Protein AF-A0AA51RT31-F1 (afdb_monomer_lite)

Foldseek 3Di:
DDDDDPDPDVDLDLVVLLVSCQPDFDDDPQWTQHSVQQWIQGVVRDIDHHDPLLSQQVSVCVSQVVHDDDLVNSCCRRPNPDDDDSVVSVVSVVVNVVRVDPVVVPPPPPPDD

Secondary structure (DSSP, 8-state):
--PPP--------HHHHHHHHHSS-EEETTEEEETTTTEEE-TT--EEE--HHHHHHHHHHHHTTTS---HHHHHHHHHTT----HHHHHHHHHHHHHHH--GGGGSSSS---

Sequence (113 aa):
MTELPSSHTESNDEHDLFDDWSAHPIQVGEFVIDFNEKTVTTSSGEVRNITPNSIRLLLLLLQKSSSYVSLNDIHKFIYGNQYKDDSSTRKQVTVLRKLFDDTDKEKNTSKIS

pLDDT: mean 80.84, std 17.74, range [36.34, 95.38]

Organism: NCBI:txid3070815

InterPro domains:
  IPR001867 OmpR/PhoB-type DNA-binding domain [PS51755] (23-113)
  IPR016032 Signal transduction response regulator, C-terminal effector [SSF46894] (23-104)
  IPR036388 Winged helix-like DNA-binding domain superfamily [G3DSA:1.10.10.10] (12-111)

Radius of gyration: 15.99 Å; chains: 1; bounding box: 42×26×58 Å

Structure (mmCIF, N/CA/C/O backbone):
data_AF-A0AA51RT31-F1
#
_entry.id   AF-A0AA51RT31-F1
#
loop_
_atom_site.group_PDB
_atom_site.id
_atom_site.type_symbol
_atom_site.label_atom_id
_atom_site.label_alt_id
_atom_site.label_comp_id
_atom_site.label_asym_id
_atom_site.label_entity_id
_atom_site.label_seq_id
_atom_site.pdbx_PDB_ins_code
_atom_site.Cartn_x
_atom_site.Cartn_y
_atom_site.Cartn_z
_atom_site.occupancy
_atom_site.B_iso_or_equiv
_atom_site.auth_seq_id
_atom_site.auth_comp_id
_atom_site.auth_asym_id
_atom_site.auth_atom_id
_atom_site.pdbx_PDB_model_num
ATOM 1 N N . MET A 1 1 ? -24.719 -2.020 0.467 1.00 36.34 1 MET A N 1
ATOM 2 C CA . MET A 1 1 ? -24.108 -2.806 -0.621 1.00 36.34 1 MET A CA 1
ATOM 3 C C . MET A 1 1 ? -23.373 -1.797 -1.471 1.00 36.34 1 MET A C 1
ATOM 5 O O . MET A 1 1 ? -24.041 -0.970 -2.070 1.00 36.34 1 MET A O 1
ATOM 9 N N . THR A 1 2 ? -22.047 -1.759 -1.393 1.00 43.34 2 THR A N 1
ATOM 10 C CA . THR A 1 2 ? -21.240 -0.794 -2.150 1.00 43.34 2 THR A CA 1
ATOM 11 C C . THR A 1 2 ? -20.552 -1.586 -3.245 1.00 43.34 2 THR A C 1
ATOM 13 O O . THR A 1 2 ? -19.781 -2.500 -2.957 1.00 43.34 2 THR A O 1
ATOM 16 N N . GLU A 1 3 ? -20.962 -1.330 -4.480 1.00 44.09 3 GLU A N 1
ATOM 17 C CA . GLU A 1 3 ? -20.521 -2.054 -5.665 1.00 44.09 3 GLU A CA 1
ATOM 18 C C . GLU A 1 3 ? -19.101 -1.605 -6.026 1.00 44.09 3 GLU A C 1
ATOM 20 O O . GLU A 1 3 ? -18.808 -0.410 -6.063 1.00 44.09 3 GLU A O 1
ATOM 25 N N . LEU A 1 4 ? -18.206 -2.571 -6.241 1.00 52.66 4 LEU A N 1
ATOM 26 C CA . LEU A 1 4 ? -16.876 -2.312 -6.789 1.00 52.66 4 LEU A CA 1
ATOM 27 C C . LEU A 1 4 ? -17.032 -1.734 -8.208 1.00 52.66 4 LEU A C 1
ATOM 29 O O . LEU A 1 4 ? -17.880 -2.235 -8.960 1.00 52.66 4 LEU A O 1
ATOM 33 N N . PRO A 1 5 ? -16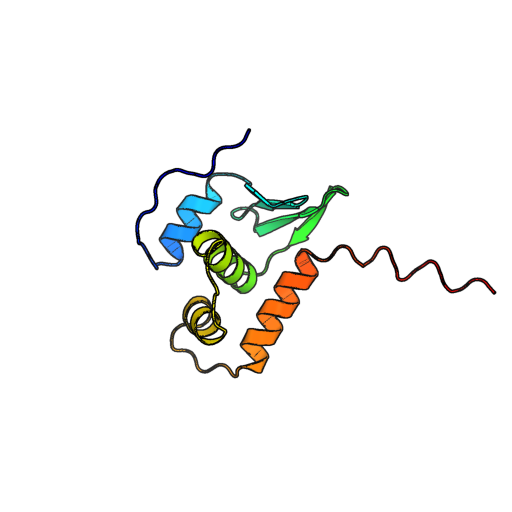.247 -0.711 -8.593 1.00 50.50 5 PRO A N 1
ATOM 34 C CA . PRO A 1 5 ? -16.338 -0.116 -9.920 1.00 50.50 5 PRO A CA 1
ATOM 35 C C . PRO A 1 5 ? -16.126 -1.187 -10.998 1.00 50.50 5 PRO A C 1
ATOM 37 O O . PRO A 1 5 ? -15.119 -1.892 -11.046 1.00 50.50 5 PRO A O 1
ATOM 40 N N . SER A 1 6 ? -17.150 -1.348 -11.835 1.00 50.47 6 SER A N 1
ATOM 41 C CA . SER A 1 6 ? -17.203 -2.325 -12.921 1.00 50.47 6 SER A CA 1
ATOM 42 C C . SER A 1 6 ? -16.611 -1.724 -14.191 1.00 50.47 6 SER A C 1
ATOM 44 O O . SER A 1 6 ? -17.332 -1.386 -15.124 1.00 50.47 6 SER A O 1
ATOM 46 N N . SER A 1 7 ? -15.290 -1.594 -14.230 1.00 45.72 7 SER A N 1
ATOM 47 C CA . SER A 1 7 ? -14.560 -1.292 -15.464 1.00 45.72 7 SER A CA 1
ATOM 48 C C . SER A 1 7 ? -13.104 -1.717 -15.320 1.00 45.72 7 SER A C 1
ATOM 50 O O . SER A 1 7 ? -12.224 -0.912 -15.053 1.00 45.72 7 SER A O 1
ATOM 52 N N . HIS A 1 8 ? -12.843 -3.014 -15.507 1.00 49.06 8 HIS A N 1
ATOM 53 C CA . HIS A 1 8 ? -11.488 -3.516 -15.719 1.00 49.06 8 HIS A CA 1
ATOM 54 C C . HIS A 1 8 ? -10.977 -3.047 -17.086 1.00 49.06 8 HIS A C 1
ATOM 56 O O . HIS A 1 8 ? -11.053 -3.766 -18.080 1.00 49.06 8 HIS A O 1
ATOM 62 N N . THR A 1 9 ? -10.448 -1.833 -17.145 1.00 47.25 9 THR A N 1
ATOM 63 C CA . THR A 1 9 ? -9.402 -1.498 -18.107 1.00 47.25 9 THR A CA 1
ATOM 64 C C . THR A 1 9 ? -8.144 -2.255 -17.680 1.00 47.25 9 THR A C 1
ATOM 66 O O . THR A 1 9 ? -7.685 -2.122 -16.548 1.00 47.25 9 THR A O 1
ATOM 69 N N . GLU A 1 10 ? -7.573 -3.067 -18.572 1.00 49.47 10 GLU A N 1
ATOM 70 C CA . GLU A 1 10 ? -6.277 -3.752 -18.399 1.00 49.47 10 GLU A CA 1
ATOM 71 C C . GLU A 1 10 ? -5.086 -2.764 -18.366 1.00 49.47 10 GLU A C 1
ATOM 73 O O . GLU A 1 10 ? -4.000 -3.065 -18.863 1.00 49.47 10 GLU A O 1
ATOM 78 N N . SER A 1 11 ? -5.269 -1.559 -17.821 1.00 53.00 11 SER A N 1
ATOM 79 C CA . SER A 1 11 ? -4.170 -0.618 -17.661 1.00 53.00 11 SER A CA 1
ATOM 80 C C . SER A 1 11 ? -3.314 -1.048 -16.473 1.00 53.00 11 SER A C 1
ATOM 82 O O . SER A 1 11 ? -3.802 -1.267 -15.362 1.00 53.00 11 SER A O 1
ATOM 84 N N . ASN A 1 12 ? -2.021 -1.232 -16.729 1.00 60.16 12 ASN A N 1
ATOM 85 C CA . ASN A 1 12 ? -1.018 -1.507 -15.699 1.00 60.16 12 ASN A CA 1
ATOM 86 C C . ASN A 1 12 ? -0.361 -0.213 -15.191 1.00 60.16 12 ASN A C 1
ATOM 88 O O . ASN A 1 12 ? 0.592 -0.284 -14.413 1.00 60.16 12 ASN A O 1
ATOM 92 N N . ASP A 1 13 ? -0.837 0.949 -15.643 1.00 70.56 13 ASP A N 1
ATOM 93 C CA . ASP A 1 13 ? -0.263 2.239 -15.295 1.00 70.56 13 ASP A CA 1
ATOM 94 C C . ASP A 1 13 ? -0.796 2.737 -13.943 1.00 70.56 13 ASP A C 1
ATOM 96 O O . ASP A 1 13 ? -1.998 2.793 -13.688 1.00 70.56 13 ASP A O 1
ATOM 100 N N . GLU A 1 14 ? 0.131 3.110 -13.055 1.00 74.62 14 GLU A N 1
ATOM 101 C CA . GLU A 1 14 ? -0.153 3.585 -11.692 1.00 74.62 14 GLU A CA 1
ATOM 102 C C . GLU A 1 14 ? -1.158 4.744 -11.664 1.00 74.62 14 GLU A C 1
ATOM 104 O O . GLU A 1 14 ? -1.990 4.809 -10.762 1.00 74.62 14 GLU A O 1
ATOM 109 N N . HIS A 1 15 ? -1.066 5.651 -12.639 1.00 76.62 15 HIS A N 1
ATOM 110 C CA . HIS A 1 15 ? -1.918 6.834 -12.728 1.00 76.62 15 HIS A CA 1
ATOM 111 C C . HIS A 1 15 ? -3.383 6.472 -12.975 1.00 76.62 15 HIS A C 1
ATOM 113 O O . HIS A 1 15 ? -4.246 6.955 -12.250 1.00 76.62 15 HIS A O 1
ATOM 119 N N . ASP A 1 16 ? -3.650 5.565 -13.914 1.00 78.56 16 ASP A N 1
ATOM 120 C CA . ASP A 1 16 ? -5.017 5.146 -14.236 1.00 78.56 16 ASP A CA 1
ATOM 121 C C . ASP A 1 16 ? -5.666 4.422 -13.049 1.00 78.56 16 ASP A C 1
ATOM 123 O O . ASP A 1 16 ? -6.840 4.624 -12.745 1.00 78.56 16 ASP A O 1
ATOM 127 N N . LEU A 1 17 ? -4.879 3.611 -12.333 1.00 78.56 17 LEU A N 1
ATOM 128 C CA . LEU A 1 17 ? -5.333 2.948 -11.112 1.00 78.56 17 LEU A CA 1
ATOM 129 C C . LEU A 1 17 ? -5.606 3.957 -9.997 1.00 78.56 17 LEU A C 1
ATOM 131 O O . LEU A 1 17 ? -6.580 3.816 -9.265 1.00 78.56 17 LEU A O 1
ATOM 135 N N . PHE A 1 18 ? -4.760 4.971 -9.834 1.00 81.06 18 PHE A N 1
ATOM 136 C CA . PHE A 1 18 ? -5.006 5.988 -8.823 1.00 81.06 18 PHE A CA 1
ATOM 137 C C . PHE A 1 18 ? -6.295 6.758 -9.123 1.00 81.06 18 PHE A C 1
ATOM 139 O O . PHE A 1 18 ? -7.109 6.924 -8.220 1.00 81.06 18 PHE A O 1
ATOM 146 N N . ASP A 1 19 ? -6.518 7.176 -10.366 1.00 83.31 19 ASP A N 1
ATOM 147 C CA . ASP A 1 19 ? -7.701 7.952 -10.746 1.00 83.31 19 ASP A CA 1
ATOM 148 C C . ASP A 1 19 ? -9.005 7.157 -10.545 1.00 83.31 19 ASP A C 1
ATOM 150 O O . ASP A 1 19 ? -9.967 7.690 -9.992 1.00 83.31 19 ASP A O 1
ATOM 154 N N . ASP A 1 20 ? -9.024 5.867 -10.898 1.00 80.75 20 ASP A N 1
ATOM 155 C CA . ASP A 1 20 ? -10.200 5.000 -10.719 1.00 80.75 20 ASP A CA 1
ATOM 156 C C . ASP A 1 20 ? -10.540 4.787 -9.232 1.00 80.75 20 ASP A C 1
ATOM 158 O O . ASP A 1 20 ? -11.684 4.930 -8.792 1.00 80.75 20 ASP A O 1
ATOM 162 N N . TRP A 1 21 ? -9.521 4.514 -8.414 1.00 82.75 21 TRP A N 1
ATOM 163 C CA . TRP A 1 21 ? -9.715 4.199 -6.999 1.00 82.75 21 TRP A CA 1
ATOM 164 C C . TRP A 1 21 ? -9.836 5.433 -6.098 1.00 82.75 21 TRP A C 1
ATOM 166 O O . TRP A 1 21 ? -10.351 5.320 -4.987 1.00 82.75 21 TRP A O 1
ATOM 176 N N . SER A 1 22 ? -9.388 6.607 -6.546 1.00 84.69 22 SER A N 1
ATOM 177 C CA . SER A 1 22 ? -9.441 7.855 -5.772 1.00 84.69 22 SER A CA 1
ATOM 178 C C . SER A 1 22 ? -10.741 8.638 -5.932 1.00 84.69 22 SER A C 1
ATOM 180 O O . SER A 1 22 ? -10.937 9.624 -5.228 1.00 84.69 22 SER A O 1
ATOM 182 N N . ALA A 1 23 ? -11.672 8.200 -6.780 1.00 85.19 23 ALA A N 1
ATOM 183 C CA . ALA A 1 23 ? -12.948 8.892 -6.961 1.00 85.19 23 ALA A CA 1
ATOM 184 C C . ALA A 1 23 ? -13.759 9.025 -5.653 1.00 85.19 23 ALA A C 1
ATOM 186 O O . ALA A 1 23 ? -14.472 10.012 -5.456 1.00 85.19 23 ALA A O 1
ATOM 187 N N . HIS A 1 24 ? -13.639 8.052 -4.743 1.00 87.19 24 HIS A N 1
ATOM 188 C CA . HIS A 1 24 ? -14.333 8.044 -3.453 1.00 87.19 24 HIS A CA 1
ATOM 189 C C . HIS A 1 24 ? -13.546 7.226 -2.419 1.00 87.19 24 HIS A C 1
ATOM 191 O O . HIS A 1 24 ? -12.807 6.316 -2.803 1.00 87.19 24 HIS A O 1
ATOM 197 N N . PRO A 1 25 ? -13.758 7.460 -1.110 1.00 92.31 25 PRO A N 1
ATOM 198 C CA . PRO A 1 25 ? -13.257 6.557 -0.086 1.00 92.31 25 PRO A CA 1
ATOM 199 C C . PRO A 1 25 ? -13.805 5.141 -0.287 1.00 92.31 25 PRO A C 1
ATOM 201 O O . PRO A 1 25 ? -15.006 4.951 -0.497 1.00 92.31 25 PRO A O 1
ATOM 204 N N . ILE A 1 26 ? -12.935 4.141 -0.183 1.00 92.44 26 ILE A N 1
ATOM 205 C CA . ILE A 1 26 ? -13.304 2.731 -0.321 1.00 92.44 26 ILE A CA 1
ATOM 206 C C . ILE A 1 26 ? -13.268 2.023 1.028 1.00 92.44 26 ILE A C 1
ATOM 208 O O . ILE A 1 26 ? -12.431 2.319 1.879 1.00 92.44 26 ILE A O 1
ATOM 212 N N . GLN A 1 27 ? -14.147 1.041 1.212 1.00 92.00 27 GLN A N 1
ATOM 213 C CA . GLN A 1 27 ? -14.140 0.205 2.406 1.00 92.00 27 GLN A CA 1
ATOM 214 C C . GLN A 1 27 ? -13.475 -1.144 2.128 1.00 92.00 27 GLN A C 1
ATOM 216 O O . GLN A 1 27 ? -13.897 -1.887 1.243 1.00 92.00 27 GLN A O 1
ATOM 221 N N . VAL A 1 28 ? -12.454 -1.475 2.920 1.00 88.88 28 VAL A N 1
ATOM 222 C CA . VAL A 1 28 ? -11.735 -2.752 2.875 1.00 88.88 28 VAL A CA 1
ATOM 223 C C . VAL A 1 28 ? -11.772 -3.368 4.268 1.00 88.88 28 VAL A C 1
ATOM 225 O O . VAL A 1 28 ? -11.039 -2.966 5.171 1.00 88.88 28 VAL A O 1
ATOM 228 N N . GLY A 1 29 ? -12.668 -4.339 4.452 1.00 87.94 29 GLY A N 1
ATOM 229 C CA . GLY A 1 29 ? -12.966 -4.884 5.774 1.00 87.94 29 GLY A CA 1
ATOM 230 C C . GLY A 1 29 ? -13.474 -3.791 6.719 1.00 87.94 29 GLY A C 1
ATOM 231 O O . GLY A 1 29 ? -14.481 -3.135 6.448 1.00 87.94 29 GLY A O 1
ATOM 232 N N . GLU A 1 30 ? -12.762 -3.593 7.824 1.00 90.38 30 GLU A N 1
ATOM 233 C CA . GLU A 1 30 ? -13.081 -2.595 8.853 1.00 90.38 30 GLU A CA 1
ATOM 234 C C . GLU A 1 30 ? -12.466 -1.211 8.596 1.00 90.38 30 GLU A C 1
ATOM 236 O O . GLU A 1 30 ? -12.685 -0.284 9.373 1.00 90.38 30 GLU A O 1
ATOM 241 N N . PHE A 1 31 ? -11.694 -1.069 7.519 1.00 92.81 31 PHE A N 1
ATOM 242 C CA . PHE A 1 31 ? -10.950 0.144 7.211 1.00 92.81 31 PHE A CA 1
ATOM 243 C C . PHE A 1 31 ? -11.615 0.930 6.088 1.00 92.81 31 PHE A C 1
ATOM 245 O O . PHE A 1 31 ? -12.084 0.350 5.107 1.00 92.81 31 PHE A O 1
ATOM 252 N N . VAL A 1 32 ? -11.589 2.255 6.201 1.00 94.81 32 VAL A N 1
ATOM 253 C CA . VAL A 1 32 ? -11.978 3.177 5.129 1.00 94.81 32 VAL A CA 1
ATOM 254 C C . VAL A 1 32 ? -10.718 3.844 4.599 1.00 94.81 32 VAL A C 1
ATOM 256 O O . VAL A 1 32 ? -10.010 4.507 5.350 1.00 94.81 32 VAL A O 1
ATOM 259 N N . ILE A 1 33 ? -10.416 3.647 3.322 1.00 94.88 33 ILE A N 1
ATOM 260 C CA . ILE A 1 33 ? -9.230 4.193 2.662 1.00 94.88 33 ILE A CA 1
ATOM 261 C C . ILE A 1 33 ? -9.662 5.353 1.775 1.00 94.88 33 ILE A C 1
ATOM 263 O O . ILE A 1 33 ? -10.495 5.170 0.891 1.00 94.88 33 ILE A O 1
ATOM 267 N N . ASP A 1 34 ? -9.056 6.517 1.977 1.00 94.94 34 ASP A N 1
ATOM 268 C CA . ASP A 1 34 ? -9.191 7.676 1.102 1.00 94.94 34 ASP A CA 1
ATOM 269 C C . ASP A 1 34 ? -7.848 7.936 0.409 1.00 94.94 34 ASP A C 1
ATOM 271 O O . ASP A 1 34 ? -6.857 8.315 1.041 1.00 94.94 34 ASP A O 1
ATOM 275 N N . PHE A 1 35 ? -7.797 7.693 -0.901 1.00 92.38 35 PHE A N 1
ATOM 276 C CA . PHE A 1 35 ? -6.580 7.878 -1.688 1.00 92.38 35 PHE A CA 1
ATOM 277 C C . PHE A 1 35 ? -6.278 9.349 -2.005 1.00 92.38 35 PHE A C 1
ATOM 279 O O . PHE A 1 35 ? -5.099 9.684 -2.149 1.00 92.38 35 PHE A O 1
ATOM 286 N N . ASN A 1 36 ? -7.291 10.223 -2.056 1.00 90.81 36 ASN A N 1
ATOM 287 C CA . ASN A 1 36 ? -7.104 11.662 -2.271 1.00 90.81 36 ASN A CA 1
ATOM 288 C C . ASN A 1 36 ? -6.496 12.313 -1.034 1.00 90.81 36 ASN A C 1
ATOM 290 O O . ASN A 1 36 ? -5.467 12.986 -1.120 1.00 90.81 36 ASN A O 1
ATOM 294 N N . GLU A 1 37 ? -7.092 12.035 0.124 1.00 93.94 37 GLU A N 1
ATOM 295 C CA . GLU A 1 37 ? -6.613 12.522 1.418 1.00 93.94 37 GLU A CA 1
ATOM 296 C C . GLU A 1 37 ? -5.391 11.733 1.911 1.00 93.94 37 GLU A C 1
ATOM 298 O O . GLU A 1 37 ? -4.683 12.166 2.819 1.00 93.94 37 GLU A O 1
ATOM 303 N N . LYS A 1 38 ? -5.094 10.587 1.282 1.00 94.62 38 LYS A N 1
ATOM 304 C CA . LYS A 1 38 ? -3.982 9.683 1.619 1.00 94.62 38 LYS A CA 1
ATOM 305 C C . LYS A 1 38 ? -4.087 9.179 3.055 1.00 94.62 38 LYS A C 1
ATOM 307 O O . LYS A 1 38 ? -3.093 9.156 3.786 1.00 94.62 38 LYS A O 1
ATOM 312 N N . THR A 1 39 ? -5.281 8.751 3.457 1.00 95.38 39 THR A N 1
ATOM 313 C CA . THR A 1 39 ? -5.567 8.302 4.823 1.00 95.38 39 THR A CA 1
ATOM 314 C C . THR A 1 39 ? -6.267 6.947 4.877 1.00 95.38 39 THR A C 1
ATOM 316 O O . THR A 1 39 ? -6.972 6.545 3.954 1.00 95.38 39 THR A O 1
ATOM 319 N N . VAL A 1 40 ? -6.058 6.227 5.981 1.00 94.88 40 VAL A N 1
ATOM 320 C CA . VAL A 1 40 ? -6.872 5.081 6.401 1.00 94.88 40 VAL A CA 1
ATOM 321 C C . VAL A 1 40 ? -7.563 5.447 7.703 1.00 94.88 40 VAL A C 1
ATOM 323 O O . VAL A 1 40 ? -6.892 5.808 8.666 1.00 94.88 40 VAL A O 1
ATOM 326 N N . THR A 1 41 ? -8.880 5.306 7.750 1.00 94.25 41 THR A N 1
ATOM 327 C CA . THR A 1 41 ? -9.665 5.380 8.982 1.00 94.25 41 THR A CA 1
ATOM 328 C C . THR A 1 41 ? -9.955 3.968 9.480 1.00 94.25 41 THR A C 1
ATOM 330 O O . THR A 1 41 ? -10.447 3.133 8.720 1.00 94.25 41 THR A O 1
ATOM 333 N N . THR A 1 42 ? -9.632 3.683 10.738 1.00 91.62 42 THR A N 1
ATOM 334 C CA . THR A 1 42 ? -9.910 2.392 11.387 1.00 91.62 42 THR A CA 1
ATOM 335 C C . THR A 1 42 ? -11.349 2.321 11.912 1.00 91.62 42 THR A C 1
ATOM 337 O O . THR A 1 42 ? -12.045 3.335 12.000 1.00 91.62 42 THR A O 1
ATOM 340 N N . SER A 1 43 ? -11.792 1.140 12.354 1.00 86.69 43 SER A N 1
ATOM 341 C CA . SER A 1 43 ? -13.103 0.972 13.001 1.00 86.69 43 SER A CA 1
ATOM 342 C C . SER A 1 43 ? -13.246 1.743 14.319 1.00 86.69 43 SER A C 1
ATOM 344 O O . SER A 1 43 ? -14.365 2.048 14.730 1.00 86.69 43 SER A O 1
ATOM 346 N N . SER A 1 44 ? -12.136 2.102 14.976 1.00 87.94 44 SER A N 1
ATOM 347 C CA . SER A 1 44 ? -12.138 2.979 16.155 1.00 87.94 44 SER A CA 1
ATOM 348 C C . SER A 1 44 ? -12.256 4.469 15.807 1.00 87.94 44 SER A C 1
ATOM 350 O O . SER A 1 44 ? -12.381 5.289 16.717 1.00 87.94 44 SER A O 1
ATOM 352 N N . GLY A 1 45 ? -12.226 4.824 14.517 1.00 89.00 45 GLY A N 1
ATOM 353 C CA . GLY A 1 45 ? -12.208 6.202 14.031 1.00 89.00 45 GLY A CA 1
ATOM 354 C C . GLY A 1 45 ? -10.816 6.843 14.022 1.00 89.00 45 GLY A C 1
ATOM 355 O O . GLY A 1 45 ? -10.705 8.043 13.783 1.00 89.00 45 GLY A O 1
ATOM 356 N N . GLU A 1 46 ? -9.751 6.079 14.287 1.00 91.94 46 GLU A N 1
ATOM 357 C CA . GLU A 1 46 ? -8.375 6.571 14.185 1.00 91.94 46 GLU A CA 1
ATOM 358 C C . GLU A 1 46 ? -8.006 6.794 12.714 1.00 91.94 46 GLU A C 1
ATOM 360 O O . GLU A 1 46 ? -8.201 5.907 11.884 1.0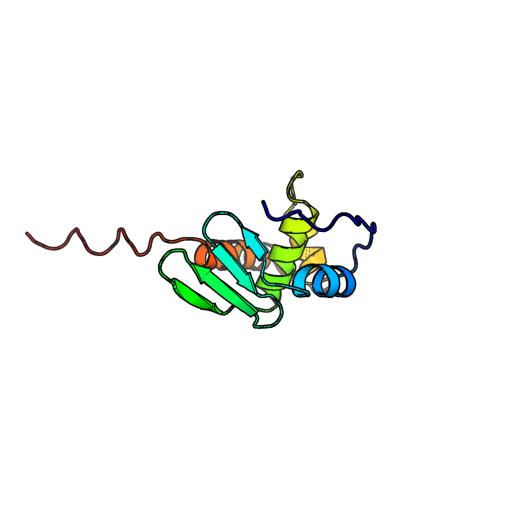0 91.94 46 GLU A O 1
ATOM 365 N N . VAL A 1 47 ? -7.435 7.958 12.398 1.00 93.69 47 VAL A N 1
ATOM 366 C CA . VAL A 1 47 ? -6.995 8.310 11.043 1.00 93.69 47 VAL A CA 1
ATOM 367 C C . VAL A 1 47 ? -5.475 8.194 10.945 1.00 93.69 47 VAL A C 1
ATOM 369 O O . VAL A 1 47 ? -4.737 8.882 11.653 1.00 93.69 47 VAL A O 1
ATOM 372 N N . ARG A 1 48 ? -4.999 7.335 10.042 1.00 93.56 48 ARG A N 1
ATOM 373 C CA . ARG A 1 48 ? -3.579 7.055 9.789 1.00 93.56 48 ARG A CA 1
ATOM 374 C C . ARG A 1 48 ? -3.182 7.544 8.398 1.00 93.56 48 ARG A C 1
ATOM 376 O O . ARG A 1 48 ? -3.864 7.257 7.420 1.00 93.56 48 ARG A O 1
ATOM 383 N N . ASN A 1 49 ? -2.048 8.235 8.290 1.00 94.50 49 ASN A N 1
ATOM 384 C CA . ASN A 1 49 ? -1.528 8.706 7.002 1.00 94.50 49 ASN A CA 1
ATOM 385 C C . ASN A 1 49 ? -0.872 7.572 6.202 1.00 94.50 49 ASN A C 1
ATOM 387 O O . ASN A 1 49 ? -0.119 6.759 6.746 1.00 94.50 49 ASN A O 1
ATOM 391 N N . ILE A 1 50 ? -1.082 7.572 4.888 1.00 93.38 50 ILE A N 1
ATOM 392 C CA . ILE A 1 50 ? -0.529 6.594 3.954 1.00 93.38 50 ILE A CA 1
ATOM 393 C C . ILE A 1 50 ? 0.626 7.221 3.173 1.00 93.38 50 ILE A C 1
ATOM 395 O O . ILE A 1 50 ? 0.507 8.281 2.561 1.00 93.38 50 ILE A O 1
ATOM 399 N N . THR A 1 51 ? 1.770 6.539 3.152 1.00 92.62 51 THR A N 1
ATOM 400 C CA . THR A 1 51 ? 2.906 6.964 2.320 1.00 92.62 51 THR A CA 1
ATOM 401 C C . THR A 1 51 ? 2.645 6.695 0.829 1.00 92.62 51 THR A C 1
ATOM 403 O O . THR A 1 51 ? 1.943 5.736 0.508 1.00 92.62 51 THR A O 1
ATOM 406 N N . PRO A 1 52 ? 3.276 7.432 -0.105 1.00 91.56 52 PRO A N 1
ATOM 407 C CA . PRO A 1 52 ? 3.102 7.196 -1.544 1.00 91.56 52 PRO A CA 1
ATOM 408 C C . PRO A 1 52 ? 3.380 5.748 -1.979 1.00 91.56 52 PRO A C 1
ATOM 410 O O . PRO A 1 52 ? 2.597 5.154 -2.712 1.00 91.56 52 PRO A O 1
ATOM 413 N N . ASN A 1 53 ? 4.439 5.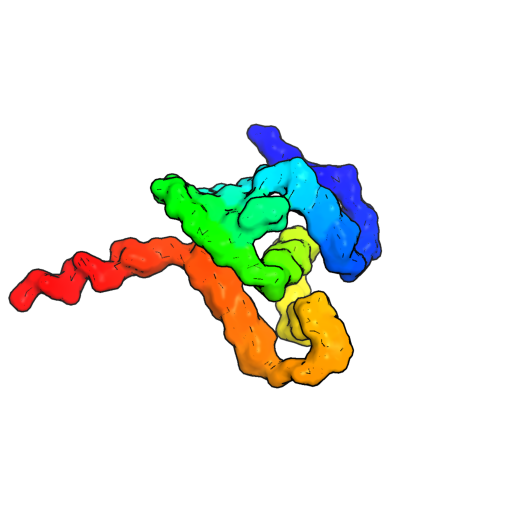120 -1.458 1.00 92.06 53 ASN A N 1
ATOM 414 C CA . ASN A 1 53 ? 4.741 3.718 -1.775 1.00 92.06 53 ASN A CA 1
ATOM 415 C C . ASN A 1 53 ? 3.704 2.745 -1.196 1.00 92.06 53 ASN A C 1
ATOM 417 O O . ASN A 1 53 ? 3.482 1.675 -1.759 1.00 92.06 53 ASN A O 1
ATOM 421 N N . SER A 1 54 ? 3.078 3.090 -0.066 1.00 93.44 54 SER A N 1
ATOM 422 C CA . SER A 1 54 ? 1.993 2.292 0.511 1.00 93.44 54 SER A CA 1
ATOM 423 C C . SER A 1 54 ? 0.726 2.401 -0.334 1.00 93.44 54 SER A C 1
ATOM 425 O O . SER A 1 54 ? 0.068 1.385 -0.519 1.00 93.44 54 SER A O 1
ATOM 427 N N . ILE A 1 55 ? 0.432 3.581 -0.897 1.00 93.06 55 ILE A N 1
ATOM 428 C CA . ILE A 1 55 ? -0.661 3.771 -1.865 1.00 93.06 55 ILE A CA 1
ATOM 429 C C . ILE A 1 55 ? -0.430 2.885 -3.088 1.00 93.06 55 ILE A C 1
ATOM 431 O O . ILE A 1 55 ? -1.290 2.078 -3.419 1.00 93.06 55 ILE A O 1
ATOM 435 N N . ARG A 1 56 ? 0.760 2.958 -3.699 1.00 92.44 56 ARG A N 1
ATOM 436 C CA . ARG A 1 56 ? 1.122 2.122 -4.858 1.00 92.44 56 ARG A CA 1
ATOM 437 C C . ARG A 1 56 ? 0.951 0.635 -4.568 1.00 92.44 56 ARG A C 1
ATOM 439 O O . ARG A 1 56 ? 0.320 -0.082 -5.336 1.00 92.44 56 ARG A O 1
ATOM 446 N N . LEU A 1 57 ? 1.482 0.169 -3.436 1.00 94.06 57 LEU A N 1
ATOM 447 C CA . LEU A 1 57 ? 1.334 -1.229 -3.041 1.00 94.06 57 LEU A CA 1
ATOM 448 C C . LEU A 1 57 ? -0.137 -1.615 -2.853 1.00 94.06 57 LEU A C 1
ATOM 450 O O . LEU A 1 57 ? -0.540 -2.692 -3.277 1.00 94.06 57 LEU A O 1
ATOM 454 N N . LEU A 1 58 ? -0.933 -0.753 -2.223 1.00 93.31 58 LEU A N 1
ATOM 455 C CA . LEU A 1 58 ? -2.345 -1.014 -1.981 1.00 93.31 58 LEU A CA 1
ATOM 456 C C . LEU A 1 58 ? -3.139 -1.089 -3.291 1.00 93.31 58 LEU A C 1
ATOM 458 O O . LEU A 1 58 ? -3.893 -2.038 -3.465 1.00 93.31 58 LEU A O 1
ATOM 462 N N . LEU A 1 59 ? -2.906 -0.169 -4.234 1.00 92.38 59 LEU A N 1
ATOM 463 C CA . LEU A 1 59 ? -3.520 -0.196 -5.568 1.00 92.38 59 LEU A CA 1
ATOM 464 C C . LEU A 1 59 ? -3.203 -1.498 -6.311 1.00 92.38 59 LEU A C 1
ATOM 466 O O . LEU A 1 59 ? -4.113 -2.158 -6.809 1.00 92.38 59 LEU A O 1
ATOM 470 N N . LEU A 1 60 ? -1.934 -1.925 -6.306 1.00 92.56 60 LEU A N 1
ATOM 471 C CA . LEU A 1 60 ? -1.525 -3.195 -6.914 1.00 92.56 60 LEU A CA 1
ATOM 472 C C . LEU A 1 60 ? -2.260 -4.392 -6.291 1.00 92.56 60 LEU A C 1
ATOM 474 O O . LEU A 1 60 ? -2.698 -5.298 -7.001 1.00 92.56 60 LEU A O 1
ATOM 478 N N . LEU A 1 61 ? -2.384 -4.412 -4.961 1.00 92.81 61 LEU A N 1
ATOM 479 C CA . LEU A 1 61 ? -3.058 -5.491 -4.240 1.00 92.81 61 LEU A CA 1
ATOM 480 C C . LEU A 1 61 ? -4.575 -5.483 -4.456 1.00 92.81 61 LEU A C 1
ATOM 482 O O . LEU A 1 61 ? -5.168 -6.555 -4.499 1.00 92.81 61 LEU A O 1
ATOM 486 N N . LEU A 1 62 ? -5.200 -4.316 -4.620 1.00 90.88 62 LEU A N 1
ATOM 487 C CA . LEU A 1 62 ? -6.624 -4.204 -4.947 1.00 90.88 62 LEU A CA 1
ATOM 488 C C . LEU A 1 62 ? -6.900 -4.700 -6.368 1.00 90.88 62 LEU A C 1
ATOM 490 O O . LEU A 1 62 ? -7.764 -5.558 -6.561 1.00 90.88 62 LEU A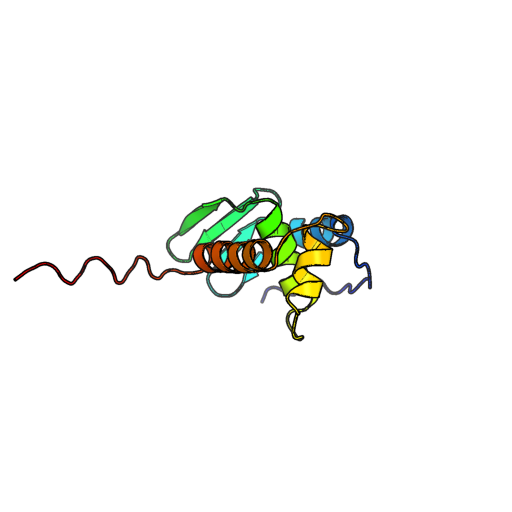 O 1
ATOM 494 N N . GLN A 1 63 ? -6.102 -4.243 -7.338 1.00 88.81 63 GLN A N 1
ATOM 495 C CA . GLN A 1 63 ? -6.191 -4.679 -8.732 1.00 88.81 63 GLN A CA 1
ATOM 496 C C . GLN A 1 63 ? -6.003 -6.198 -8.865 1.00 88.81 63 GLN A C 1
ATOM 498 O O . GLN A 1 63 ? -6.695 -6.847 -9.646 1.00 88.81 63 GLN A O 1
ATOM 503 N N . LYS A 1 64 ? -5.086 -6.784 -8.082 1.00 90.81 64 LYS A N 1
ATOM 504 C CA . LYS A 1 64 ? -4.772 -8.223 -8.094 1.00 90.81 64 LYS A CA 1
ATOM 505 C C . LYS A 1 64 ? -5.300 -8.972 -6.871 1.00 90.81 64 LYS A C 1
ATOM 507 O O . LYS A 1 64 ? -4.730 -9.988 -6.486 1.00 90.81 64 LYS A O 1
ATOM 512 N N . SER A 1 65 ? -6.409 -8.520 -6.289 1.00 87.38 65 SER A N 1
ATOM 513 C CA . SER A 1 65 ? -6.962 -9.063 -5.033 1.00 87.38 65 SER A CA 1
ATOM 514 C C . SER A 1 65 ? -7.247 -10.569 -5.063 1.00 87.38 65 SER A C 1
ATOM 516 O O . SER A 1 65 ? -7.170 -11.239 -4.036 1.00 87.38 65 SER A O 1
ATOM 518 N N . SER A 1 66 ? -7.529 -11.118 -6.246 1.00 89.00 66 SER A N 1
ATOM 519 C CA . SER A 1 66 ? -7.819 -12.544 -6.460 1.00 89.00 66 SER A CA 1
ATOM 520 C C . SER A 1 66 ? -6.594 -13.371 -6.873 1.00 89.00 66 SER A C 1
ATOM 522 O O . SER A 1 66 ? -6.733 -14.521 -7.283 1.00 89.00 66 SER A O 1
ATOM 524 N N . SER A 1 67 ? -5.390 -12.795 -6.848 1.00 91.56 67 SER A N 1
ATOM 525 C CA . SER A 1 67 ? -4.171 -13.413 -7.376 1.00 91.56 67 SER A CA 1
ATOM 526 C C . SER A 1 67 ? -2.978 -13.235 -6.444 1.00 91.56 67 SER A C 1
ATOM 528 O O . SER A 1 67 ? -2.864 -12.269 -5.694 1.00 91.56 67 SER A O 1
ATOM 530 N N . TYR A 1 68 ? -2.039 -14.176 -6.518 1.00 92.75 68 TYR A N 1
ATOM 531 C CA . TYR A 1 68 ? -0.751 -14.022 -5.853 1.00 92.75 68 TYR A CA 1
ATOM 532 C C . TYR A 1 68 ? 0.068 -12.907 -6.522 1.00 92.75 68 TYR A C 1
ATOM 534 O O . TYR A 1 68 ? 0.245 -12.910 -7.740 1.00 92.75 68 TYR A O 1
ATOM 542 N N . VAL A 1 69 ? 0.603 -11.985 -5.716 1.00 93.25 69 VAL A N 1
ATOM 543 C CA . VAL A 1 69 ? 1.519 -10.922 -6.155 1.00 93.25 69 VAL A 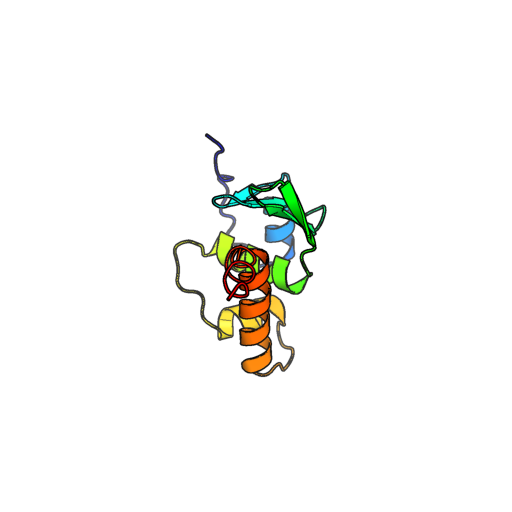CA 1
ATOM 544 C C . VAL A 1 69 ? 2.918 -11.228 -5.627 1.00 93.25 69 VAL A C 1
ATOM 546 O O . VAL A 1 69 ? 3.126 -11.324 -4.414 1.00 93.25 69 VAL A O 1
ATOM 549 N N . SER A 1 70 ? 3.890 -11.396 -6.526 1.00 92.94 70 SER A N 1
ATOM 550 C CA . SER A 1 70 ? 5.264 -11.713 -6.131 1.00 92.94 70 SER A CA 1
ATOM 551 C C . SER A 1 70 ? 6.014 -10.478 -5.619 1.00 92.94 70 SER A C 1
ATOM 553 O O . SER A 1 70 ? 5.676 -9.339 -5.938 1.00 92.94 70 SER A O 1
ATOM 555 N N . LEU A 1 71 ? 7.100 -10.687 -4.865 1.00 91.38 71 LEU A N 1
ATOM 556 C CA . LEU A 1 71 ? 7.985 -9.587 -4.448 1.00 91.38 71 LEU A CA 1
ATOM 557 C C . LEU A 1 71 ? 8.562 -8.812 -5.639 1.00 91.38 71 LEU A C 1
ATOM 559 O O . LEU A 1 71 ? 8.743 -7.602 -5.548 1.00 91.38 71 LEU A O 1
ATOM 563 N N . ASN A 1 72 ? 8.827 -9.495 -6.751 1.00 90.62 72 ASN A N 1
ATOM 564 C CA . ASN A 1 72 ? 9.329 -8.870 -7.968 1.00 90.62 72 ASN A CA 1
ATOM 565 C C . ASN A 1 72 ? 8.265 -7.983 -8.633 1.00 90.62 72 ASN A C 1
ATOM 567 O O . ASN A 1 72 ? 8.595 -6.906 -9.116 1.00 90.62 72 ASN A O 1
ATOM 571 N N . ASP A 1 73 ? 6.993 -8.393 -8.614 1.00 91.25 73 ASP A N 1
ATOM 572 C CA . ASP A 1 73 ? 5.895 -7.563 -9.129 1.00 91.25 73 ASP A CA 1
ATOM 573 C C . ASP A 1 73 ? 5.735 -6.296 -8.291 1.00 91.25 73 ASP A C 1
ATOM 575 O O . ASP A 1 73 ? 5.618 -5.203 -8.838 1.00 91.25 73 ASP A O 1
ATOM 579 N N . ILE A 1 74 ? 5.816 -6.432 -6.963 1.00 92.75 74 ILE A N 1
ATOM 580 C CA . ILE A 1 74 ? 5.792 -5.290 -6.045 1.00 92.75 74 ILE A CA 1
ATOM 581 C C . ILE A 1 74 ? 6.970 -4.352 -6.322 1.00 92.75 74 ILE A C 1
ATOM 583 O O . ILE A 1 74 ? 6.787 -3.139 -6.403 1.00 92.75 74 ILE A O 1
ATOM 587 N N . HIS A 1 75 ? 8.180 -4.902 -6.459 1.00 91.19 75 HIS A N 1
ATOM 588 C CA . HIS A 1 75 ? 9.383 -4.112 -6.716 1.00 91.19 75 HIS A CA 1
ATOM 589 C C . HIS A 1 75 ? 9.252 -3.309 -8.013 1.00 91.19 75 HIS A C 1
ATOM 591 O O . HIS A 1 75 ? 9.411 -2.088 -7.987 1.00 91.19 75 HIS A O 1
ATOM 597 N N . LYS A 1 76 ? 8.869 -3.974 -9.108 1.00 90.19 76 LYS A N 1
ATOM 598 C CA . LYS A 1 76 ? 8.657 -3.336 -10.411 1.00 90.19 76 LYS A CA 1
ATOM 599 C C . LYS A 1 76 ? 7.571 -2.270 -10.365 1.00 90.19 76 LYS A C 1
ATOM 601 O O . LYS A 1 76 ? 7.755 -1.210 -10.946 1.00 90.19 76 LYS A O 1
ATOM 606 N N . PHE A 1 77 ? 6.466 -2.526 -9.671 1.00 89.62 77 PHE A N 1
ATOM 607 C CA . PHE A 1 77 ? 5.355 -1.581 -9.614 1.00 89.62 77 PHE A CA 1
ATOM 608 C C . PHE A 1 77 ? 5.698 -0.331 -8.793 1.00 89.62 77 PHE A C 1
ATOM 610 O O . PHE A 1 77 ? 5.431 0.786 -9.216 1.00 89.62 77 PHE A O 1
ATOM 617 N N . ILE A 1 78 ? 6.334 -0.490 -7.629 1.00 89.44 78 ILE A N 1
ATOM 618 C CA . ILE A 1 78 ? 6.618 0.644 -6.734 1.00 89.44 78 ILE A CA 1
ATOM 619 C C . ILE A 1 78 ? 7.844 1.439 -7.195 1.00 89.44 78 ILE A C 1
ATOM 621 O O . ILE A 1 78 ? 7.845 2.670 -7.114 1.00 89.44 78 ILE A O 1
ATOM 625 N N . TYR A 1 79 ? 8.901 0.743 -7.622 1.00 89.12 79 TYR A N 1
ATOM 626 C CA . TYR A 1 79 ? 10.221 1.328 -7.875 1.00 89.12 79 TYR A CA 1
ATOM 627 C C . TYR A 1 79 ? 10.604 1.362 -9.362 1.00 89.12 79 TYR A C 1
ATOM 629 O O . TYR A 1 79 ? 11.606 1.988 -9.716 1.00 89.12 79 TYR A O 1
ATOM 637 N N . GLY A 1 80 ? 9.838 0.718 -10.247 1.00 86.31 80 GLY A N 1
ATOM 638 C CA . GLY A 1 80 ? 10.154 0.638 -11.672 1.00 86.31 80 GLY A CA 1
ATOM 639 C C . GLY A 1 80 ? 11.514 -0.017 -11.911 1.00 86.31 80 GLY A C 1
ATOM 640 O O . GLY A 1 80 ? 11.814 -1.092 -11.396 1.00 86.31 80 GLY A O 1
ATOM 641 N N . ASN A 1 81 ? 12.369 0.675 -12.665 1.00 85.81 81 ASN A N 1
ATOM 642 C CA . ASN A 1 81 ? 13.733 0.230 -12.969 1.00 85.81 81 ASN A CA 1
ATOM 643 C C . ASN A 1 81 ? 14.765 0.622 -11.896 1.00 85.81 81 ASN A C 1
ATOM 645 O O . ASN A 1 81 ? 15.964 0.427 -12.096 1.00 85.81 81 ASN A O 1
ATOM 649 N N . GLN A 1 82 ? 14.345 1.211 -10.771 1.00 85.50 82 GLN A N 1
ATOM 650 C CA . GLN A 1 82 ? 15.280 1.588 -9.716 1.00 85.50 82 GLN A CA 1
ATOM 651 C C . GLN A 1 82 ? 15.792 0.351 -8.977 1.00 85.50 82 GLN A C 1
ATOM 653 O O . GLN A 1 82 ? 15.020 -0.476 -8.485 1.00 85.50 82 GLN A O 1
ATOM 658 N N . TYR A 1 83 ? 17.113 0.265 -8.822 1.00 81.94 83 TYR A N 1
ATOM 659 C CA . TYR A 1 83 ? 17.712 -0.772 -7.994 1.00 81.94 83 TYR A CA 1
ATOM 660 C C . TYR A 1 83 ? 17.331 -0.552 -6.524 1.00 81.94 83 TYR A C 1
ATOM 662 O O . TYR A 1 83 ? 17.712 0.442 -5.896 1.00 81.94 83 TYR A O 1
ATOM 670 N N . LYS A 1 84 ? 16.572 -1.501 -5.978 1.00 83.62 84 LYS A N 1
ATOM 671 C CA . LYS A 1 84 ? 16.264 -1.633 -4.554 1.00 83.62 84 LYS A CA 1
ATOM 672 C C . LYS A 1 84 ? 16.455 -3.090 -4.184 1.00 83.62 84 LYS A C 1
ATOM 674 O O . LYS A 1 84 ? 16.114 -3.975 -4.959 1.00 83.62 84 LYS A O 1
ATOM 679 N N . ASP A 1 85 ? 17.019 -3.322 -3.012 1.00 86.00 85 ASP A N 1
ATOM 680 C CA . ASP A 1 85 ? 17.188 -4.668 -2.492 1.00 86.00 85 ASP A CA 1
ATOM 681 C C . ASP A 1 85 ? 15.841 -5.261 -2.035 1.00 86.00 85 ASP A C 1
ATOM 683 O O . ASP A 1 85 ? 14.913 -4.540 -1.653 1.00 86.00 85 ASP A O 1
ATOM 687 N N . ASP A 1 86 ? 15.755 -6.589 -2.000 1.00 87.00 86 ASP A N 1
ATOM 688 C CA . ASP A 1 86 ? 14.565 -7.317 -1.547 1.00 87.00 86 ASP A CA 1
ATOM 689 C C . ASP A 1 86 ? 14.110 -6.930 -0.130 1.00 87.00 86 ASP A C 1
ATOM 691 O O . ASP A 1 86 ? 12.916 -7.002 0.179 1.00 87.00 86 ASP A O 1
ATOM 695 N N . SER A 1 87 ? 15.032 -6.521 0.752 1.00 90.06 87 SER A N 1
ATOM 696 C CA . SER A 1 87 ? 14.687 -6.086 2.111 1.00 90.06 87 SER A CA 1
ATOM 697 C C . SER A 1 87 ? 13.885 -4.790 2.075 1.00 90.06 87 SER A C 1
ATOM 699 O O . SER A 1 87 ? 12.928 -4.655 2.832 1.00 90.06 87 SER A O 1
ATOM 701 N N . SER A 1 88 ? 14.195 -3.867 1.164 1.00 89.62 88 SER A N 1
ATOM 702 C CA . SER A 1 88 ? 13.414 -2.644 0.949 1.00 89.62 88 SER A CA 1
ATOM 703 C C . SER A 1 88 ? 11.967 -2.957 0.545 1.00 89.62 88 SER A C 1
ATOM 705 O O . SER A 1 88 ? 11.032 -2.456 1.172 1.00 89.62 88 SER A O 1
ATOM 707 N N . THR A 1 89 ? 11.765 -3.870 -0.409 1.00 92.19 89 THR A N 1
ATOM 708 C CA . THR A 1 89 ? 10.424 -4.316 -0.826 1.00 92.19 89 THR A CA 1
ATOM 709 C C . THR A 1 89 ? 9.668 -4.993 0.324 1.00 92.19 89 THR A C 1
ATOM 711 O O . THR A 1 89 ? 8.509 -4.680 0.598 1.00 92.19 89 THR A O 1
ATOM 714 N N . ARG A 1 90 ? 10.333 -5.878 1.079 1.00 93.00 90 ARG A N 1
ATOM 715 C CA . ARG A 1 90 ? 9.741 -6.546 2.256 1.00 93.00 90 ARG A CA 1
ATOM 716 C C . ARG A 1 90 ? 9.407 -5.573 3.390 1.00 93.00 90 ARG A C 1
ATOM 718 O O . ARG A 1 90 ? 8.388 -5.740 4.067 1.00 93.00 90 ARG A O 1
ATOM 725 N N . LYS A 1 91 ? 10.238 -4.549 3.601 1.00 93.06 91 LYS A N 1
ATOM 726 C CA . LYS A 1 91 ? 9.962 -3.465 4.552 1.00 93.06 91 LYS A CA 1
ATOM 727 C C . LYS A 1 91 ? 8.709 -2.709 4.140 1.00 93.06 91 LYS A C 1
ATOM 729 O O . LYS A 1 91 ? 7.879 -2.456 5.003 1.00 93.06 91 LYS A O 1
ATOM 734 N N . GLN A 1 92 ? 8.525 -2.431 2.851 1.00 92.75 92 GLN A N 1
ATOM 735 C CA . GLN A 1 92 ? 7.325 -1.754 2.364 1.00 92.75 92 GLN A CA 1
ATOM 736 C C . GLN A 1 92 ? 6.048 -2.562 2.643 1.00 92.75 92 GLN A C 1
ATOM 738 O O . GLN A 1 92 ? 5.066 -2.005 3.128 1.00 92.75 92 GLN A O 1
ATOM 743 N N . VAL A 1 93 ? 6.083 -3.885 2.446 1.00 93.06 93 VAL A N 1
ATOM 744 C CA . VAL A 1 93 ? 4.973 -4.777 2.833 1.00 93.06 93 VAL A CA 1
ATOM 745 C C . VAL A 1 93 ? 4.725 -4.733 4.343 1.00 93.06 93 VAL A C 1
ATOM 747 O O . VAL A 1 93 ? 3.582 -4.668 4.785 1.00 93.06 93 VAL A O 1
ATOM 750 N N . THR A 1 94 ? 5.788 -4.735 5.150 1.00 93.06 94 THR A N 1
ATOM 751 C CA . THR A 1 94 ? 5.680 -4.620 6.615 1.00 93.06 94 THR A CA 1
ATOM 752 C C . THR A 1 94 ? 5.056 -3.291 7.043 1.00 93.06 94 THR A C 1
ATOM 754 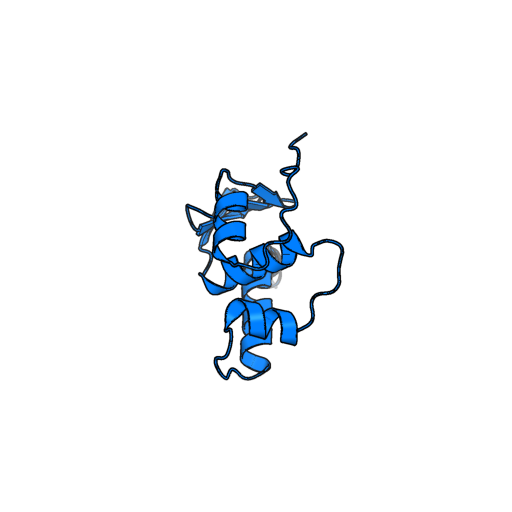O O . THR A 1 94 ? 4.211 -3.275 7.933 1.00 93.06 94 THR A O 1
ATOM 757 N N . VAL A 1 95 ? 5.455 -2.181 6.419 1.00 92.25 95 VAL A N 1
ATOM 758 C CA . VAL A 1 95 ? 4.887 -0.851 6.680 1.00 92.25 95 VAL A CA 1
ATOM 759 C C . VAL A 1 95 ? 3.404 -0.831 6.333 1.00 92.25 95 VAL A C 1
ATOM 761 O O . VAL A 1 95 ? 2.613 -0.361 7.143 1.00 92.25 95 VAL A O 1
ATOM 764 N N . LEU A 1 96 ? 3.018 -1.386 5.178 1.00 93.50 96 LEU A N 1
ATOM 765 C CA . LEU A 1 96 ? 1.611 -1.477 4.802 1.00 93.50 96 LEU A CA 1
ATOM 766 C C . LEU A 1 96 ? 0.819 -2.306 5.816 1.00 93.50 96 LEU A C 1
ATOM 768 O O . LEU A 1 96 ? -0.215 -1.849 6.277 1.00 93.50 96 LEU A O 1
ATOM 772 N N . ARG A 1 97 ? 1.326 -3.475 6.226 1.00 91.88 97 ARG A N 1
ATOM 773 C CA . ARG A 1 97 ? 0.663 -4.304 7.246 1.00 91.88 97 ARG A CA 1
ATOM 774 C C . ARG A 1 97 ? 0.403 -3.528 8.526 1.00 91.88 97 ARG A C 1
ATOM 776 O O . ARG A 1 97 ? -0.720 -3.548 8.990 1.00 91.88 97 ARG A O 1
ATOM 783 N N . LYS A 1 98 ? 1.390 -2.789 9.037 1.00 89.75 98 LYS A N 1
ATOM 784 C CA . LYS A 1 98 ? 1.235 -1.976 10.254 1.00 89.75 98 LYS A CA 1
ATOM 785 C C . LYS A 1 98 ? 0.152 -0.900 10.150 1.00 89.75 98 LYS A C 1
ATOM 787 O O . LYS A 1 98 ? -0.398 -0.527 11.172 1.00 89.75 98 LYS A O 1
ATOM 792 N N . LEU A 1 99 ? -0.156 -0.399 8.950 1.00 88.88 99 LEU A N 1
ATOM 793 C CA . LEU A 1 99 ? -1.265 0.546 8.775 1.00 88.88 99 LEU A CA 1
ATOM 794 C C . LEU A 1 99 ? -2.622 -0.115 9.046 1.00 88.88 99 LEU A C 1
ATOM 796 O O . LEU A 1 99 ? -3.512 0.546 9.572 1.00 88.88 99 LEU A O 1
ATOM 800 N N . PHE A 1 100 ? -2.746 -1.405 8.730 1.00 88.56 100 PHE A N 1
ATOM 801 C CA . PHE A 1 100 ? -3.966 -2.209 8.870 1.00 88.56 100 PHE A CA 1
ATOM 802 C C . PHE A 1 100 ? -3.921 -3.187 10.050 1.00 88.56 100 PHE A C 1
ATOM 804 O O . PHE A 1 100 ? -4.839 -3.980 10.237 1.00 88.56 100 PHE A O 1
ATOM 811 N N . ASP A 1 101 ? -2.843 -3.173 10.825 1.00 85.06 101 ASP A N 1
ATOM 812 C CA . ASP A 1 101 ? -2.712 -3.985 12.021 1.00 85.06 101 ASP A CA 1
ATOM 813 C C . ASP A 1 101 ? -3.241 -3.153 13.191 1.00 85.06 101 ASP A C 1
ATOM 815 O O . ASP A 1 101 ? -2.778 -2.038 13.433 1.00 85.06 101 ASP A O 1
ATOM 819 N N . ASP A 1 102 ? -4.259 -3.665 13.876 1.00 62.81 102 ASP A N 1
ATOM 820 C CA . ASP A 1 102 ? -4.891 -3.010 15.029 1.00 62.81 102 ASP A CA 1
ATOM 821 C C . ASP A 1 102 ? -4.379 -3.601 16.361 1.00 62.81 102 ASP A C 1
ATOM 823 O O . ASP A 1 102 ? -4.941 -3.383 17.438 1.00 62.81 102 ASP A O 1
ATOM 827 N N . THR A 1 103 ? -3.271 -4.354 16.307 1.00 54.88 103 THR A N 1
ATOM 828 C CA . THR A 1 103 ? -2.654 -5.044 17.455 1.00 54.88 103 THR A CA 1
ATOM 829 C C . THR A 1 103 ? -1.992 -4.132 18.496 1.00 54.88 103 THR A C 1
ATOM 831 O O . THR A 1 103 ? -1.410 -4.632 19.463 1.00 54.88 103 THR A O 1
ATOM 834 N N . ASP A 1 104 ? -2.170 -2.810 18.430 1.00 50.03 104 ASP A N 1
ATOM 835 C CA . ASP A 1 104 ? -1.891 -1.940 19.583 1.00 50.03 104 ASP A CA 1
ATOM 836 C C . ASP A 1 104 ? -2.853 -2.190 20.770 1.00 50.03 104 ASP A C 1
ATOM 838 O O . ASP A 1 104 ? -2.599 -1.728 21.885 1.00 50.03 104 ASP A O 1
ATOM 842 N N . LYS A 1 105 ? -3.903 -3.010 20.600 1.00 49.22 105 LYS A N 1
ATOM 843 C CA . LYS A 1 105 ? -4.803 -3.422 21.696 1.00 49.22 105 LYS A CA 1
ATOM 844 C C . LYS A 1 105 ? -4.275 -4.526 22.629 1.00 49.22 105 LYS A C 1
ATOM 846 O O . LYS A 1 105 ? -4.885 -4.741 23.672 1.00 49.22 105 LYS A O 1
ATOM 851 N N . GLU A 1 106 ? -3.141 -5.174 22.348 1.00 45.72 106 GLU A N 1
ATOM 852 C CA . GLU A 1 106 ? -2.639 -6.298 23.175 1.00 45.72 106 GLU A CA 1
ATOM 853 C C . GLU A 1 106 ? -1.289 -6.063 23.876 1.00 45.72 106 GLU A C 1
ATOM 855 O O . GLU A 1 106 ? -0.669 -7.001 24.377 1.00 45.72 106 GLU A O 1
ATOM 860 N N . LYS A 1 107 ? -0.812 -4.815 23.983 1.00 45.25 107 LYS A N 1
ATOM 861 C CA . LYS A 1 107 ? 0.448 -4.517 24.702 1.00 45.25 107 LYS A CA 1
ATOM 862 C C . LYS A 1 107 ? 0.315 -3.798 26.045 1.00 45.25 107 LYS A C 1
ATOM 864 O O . LYS A 1 107 ? 1.344 -3.535 26.662 1.00 45.25 107 LYS A O 1
ATOM 869 N N . ASN A 1 108 ? -0.897 -3.540 26.548 1.00 40.75 108 ASN A N 1
ATOM 870 C CA . ASN A 1 108 ? -1.078 -2.776 27.793 1.00 40.75 108 ASN A CA 1
ATOM 871 C C . ASN A 1 108 ? -1.908 -3.457 28.903 1.00 40.75 108 ASN A C 1
ATOM 873 O O . ASN A 1 108 ? -2.416 -2.770 29.784 1.00 40.75 108 ASN A O 1
ATOM 877 N N . THR A 1 109 ? -2.045 -4.789 28.905 1.00 43.88 109 THR A N 1
ATOM 878 C CA . THR A 1 109 ? -2.742 -5.527 29.989 1.00 43.88 109 THR A CA 1
ATOM 879 C C . THR A 1 109 ? -1.852 -6.452 30.824 1.00 43.88 109 THR A C 1
ATOM 881 O O . THR A 1 109 ? -2.335 -7.051 31.779 1.00 43.88 109 THR A O 1
ATOM 884 N N . SER A 1 110 ? -0.540 -6.503 30.574 1.00 43.53 110 SER A N 1
ATOM 885 C CA . SER A 1 110 ? 0.389 -7.363 31.330 1.00 43.53 110 SER A CA 1
ATOM 886 C C . SER A 1 110 ? 1.499 -6.563 32.007 1.00 43.53 110 SER A C 1
ATOM 888 O O . SER A 1 110 ? 2.680 -6.746 31.719 1.00 43.53 110 SER A O 1
ATOM 890 N N . LYS A 1 111 ? 1.130 -5.642 32.904 1.00 42.75 111 LYS A N 1
ATOM 891 C CA . LYS A 1 111 ? 2.054 -5.114 33.924 1.00 42.75 111 LYS A CA 1
ATOM 892 C C . LYS A 1 111 ? 1.307 -4.572 35.148 1.00 42.75 111 LYS A C 1
ATOM 894 O O . LYS A 1 111 ? 1.445 -3.415 35.522 1.00 42.75 111 LYS A O 1
ATOM 899 N N . ILE A 1 112 ? 0.502 -5.430 35.772 1.00 51.59 112 ILE A N 1
ATOM 900 C CA . ILE A 1 112 ? 0.093 -5.268 37.172 1.00 51.59 112 ILE A CA 1
ATOM 901 C C . ILE A 1 112 ? 0.288 -6.629 37.843 1.00 51.59 112 ILE A C 1
ATOM 903 O O . ILE A 1 112 ? -0.547 -7.522 37.721 1.00 51.59 112 ILE A O 1
ATOM 907 N N . SER A 1 113 ? 1.434 -6.808 38.490 1.00 42.34 113 SER A N 1
ATOM 908 C CA . SER A 1 113 ? 1.675 -7.779 39.562 1.00 42.34 113 SER A CA 1
ATOM 909 C C . SER A 1 113 ? 2.836 -7.263 40.395 1.00 42.34 113 SER A C 1
ATOM 911 O O . SER A 1 113 ? 3.826 -6.816 39.769 1.00 42.34 113 SER A O 1
#